Protein AF-A0A126NZA6-F1 (afdb_monomer)

Sequence (140 aa):
MSVATIRDWQRKGCPVLDRGKNGHSHAYDSAAVINWRLDRVARAAQGDNDAREMEHLRTRSTAAIASRMEMDLAARSAELAPIDEAAAAVAKEYGIVRAAFRTIPDVAPLLAGKQAPEIQELLADKVNAVLTELSAEAPQ

Radius of gyration: 42.98 Å; Cα contacts (8 Å, |Δi|>4): 46; chains: 1; bounding box: 74×29×114 Å

Solvent-accessible surface area (backbone atoms only — not comparable to full-atom values): 8165 Å² total; per-residue (Å²): 136,56,74,68,57,55,53,52,39,47,76,74,67,48,64,66,73,38,84,47,64,96,94,47,78,67,41,64,48,66,67,58,41,50,51,57,50,51,54,52,51,51,52,51,54,49,52,52,50,53,53,51,52,52,50,51,51,49,52,53,49,52,51,53,51,50,52,50,51,52,51,53,48,36,40,72,69,69,77,45,74,57,68,69,56,54,49,48,53,54,49,50,53,53,48,50,54,57,54,53,62,68,52,57,70,73,51,55,78,77,45,67,94,54,53,72,68,60,45,50,51,57,51,48,51,56,50,49,52,53,54,47,62,66,65,71,71,72,81,129

Structure (mmCIF, N/CA/C/O backbone):
data_AF-A0A126NZA6-F1
#
_entry.id   AF-A0A126NZA6-F1
#
loop_
_atom_site.group_PDB
_atom_site.id
_atom_site.type_symbol
_atom_site.label_atom_id
_atom_site.label_alt_id
_atom_site.label_comp_id
_atom_site.label_asym_id
_atom_site.label_entity_id
_atom_site.label_seq_id
_atom_site.pdbx_PDB_ins_code
_atom_site.Cartn_x
_atom_site.Cartn_y
_atom_site.Cartn_z
_atom_site.occupancy
_atom_site.B_iso_or_equiv
_atom_site.auth_seq_id
_atom_site.auth_comp_id
_atom_site.auth_asym_id
_atom_site.auth_atom_id
_atom_site.pdbx_PDB_model_num
ATOM 1 N N . MET A 1 1 ? 29.611 21.293 -57.547 1.00 59.03 1 MET A N 1
ATOM 2 C CA . MET A 1 1 ? 29.938 19.973 -56.954 1.00 59.03 1 MET A CA 1
ATOM 3 C C . MET A 1 1 ? 31.360 19.618 -57.345 1.00 59.03 1 MET A C 1
ATOM 5 O O . MET A 1 1 ? 31.714 19.857 -58.491 1.00 59.03 1 MET A O 1
ATOM 9 N N . SER A 1 2 ? 32.185 19.123 -56.420 1.00 76.62 2 SER A N 1
ATOM 10 C CA . SER A 1 2 ? 33.591 18.806 -56.712 1.00 76.62 2 SER A CA 1
ATOM 11 C C . SER A 1 2 ? 33.736 17.394 -57.289 1.00 76.62 2 SER A C 1
ATOM 13 O O . SER A 1 2 ? 32.984 16.489 -56.923 1.00 76.62 2 SER A O 1
ATOM 15 N N . VAL A 1 3 ? 34.751 17.178 -58.132 1.00 75.44 3 VAL A N 1
ATOM 16 C CA . VAL A 1 3 ? 35.158 15.846 -58.626 1.00 75.44 3 VAL A CA 1
ATOM 17 C C . VAL A 1 3 ? 35.441 14.884 -57.461 1.00 75.44 3 VAL A C 1
ATOM 19 O O . VAL A 1 3 ? 35.176 13.687 -57.561 1.00 75.44 3 VAL A O 1
ATOM 22 N N . ALA A 1 4 ? 35.906 15.406 -56.321 1.00 78.88 4 ALA A N 1
ATOM 23 C CA . ALA A 1 4 ? 36.114 14.628 -55.102 1.00 78.88 4 ALA A CA 1
ATOM 24 C C . ALA A 1 4 ? 34.804 14.045 -54.537 1.00 78.88 4 ALA A C 1
ATOM 26 O O . ALA A 1 4 ? 34.778 12.896 -54.105 1.00 78.88 4 ALA A O 1
ATOM 27 N N . THR A 1 5 ? 33.705 14.803 -54.599 1.00 80.88 5 THR A N 1
ATOM 28 C CA . THR A 1 5 ? 32.381 14.374 -54.119 1.00 80.88 5 THR A CA 1
ATOM 29 C C . THR A 1 5 ? 31.827 13.228 -54.963 1.00 80.88 5 THR A C 1
ATOM 31 O O . THR A 1 5 ? 31.297 12.262 -54.426 1.00 80.88 5 THR A O 1
ATOM 34 N N . ILE A 1 6 ? 32.000 13.295 -56.285 1.00 79.31 6 ILE A N 1
ATOM 35 C CA . ILE A 1 6 ? 31.537 12.247 -57.206 1.00 79.31 6 ILE A CA 1
ATOM 36 C C . ILE A 1 6 ? 32.355 10.959 -57.020 1.00 79.31 6 ILE A C 1
ATOM 38 O O . ILE A 1 6 ? 31.785 9.871 -56.973 1.00 79.31 6 ILE A O 1
ATOM 42 N N . ARG A 1 7 ? 33.678 11.066 -56.835 1.00 80.69 7 ARG A N 1
ATOM 43 C CA . ARG A 1 7 ? 34.541 9.910 -56.523 1.00 80.69 7 ARG A CA 1
ATOM 44 C C . ARG A 1 7 ? 34.173 9.245 -55.195 1.00 80.69 7 ARG A C 1
ATOM 46 O O . ARG A 1 7 ? 34.182 8.020 -55.096 1.00 80.69 7 ARG A O 1
ATOM 53 N N . ASP A 1 8 ? 33.831 10.035 -54.180 1.00 86.25 8 ASP A N 1
ATOM 54 C CA . ASP A 1 8 ? 33.338 9.516 -52.901 1.00 86.25 8 ASP A CA 1
ATOM 55 C C . ASP A 1 8 ? 32.002 8.772 -53.069 1.00 86.25 8 ASP A C 1
ATOM 57 O O . ASP A 1 8 ? 31.819 7.679 -52.535 1.00 86.25 8 ASP A O 1
ATOM 61 N N . TRP A 1 9 ? 31.090 9.293 -53.891 1.00 87.06 9 TRP A N 1
ATOM 62 C CA . TRP A 1 9 ? 29.836 8.608 -54.209 1.00 87.06 9 TRP A CA 1
ATOM 63 C C . TRP A 1 9 ? 30.056 7.294 -54.957 1.00 87.06 9 TRP A C 1
ATOM 65 O O . TRP A 1 9 ? 29.435 6.291 -54.611 1.00 87.06 9 TRP A O 1
ATOM 75 N N . GLN A 1 10 ? 30.976 7.258 -55.924 1.00 83.69 10 GLN A N 1
ATOM 76 C CA . GLN A 1 10 ? 31.366 6.016 -56.598 1.00 83.69 10 GLN A CA 1
ATOM 77 C C . GLN A 1 10 ? 31.896 4.976 -55.602 1.00 83.69 10 GLN A C 1
ATOM 79 O O . GLN A 1 10 ? 31.483 3.819 -55.653 1.00 83.69 10 GLN A O 1
ATOM 84 N N . ARG A 1 11 ? 32.749 5.383 -54.649 1.00 85.44 11 ARG A N 1
ATOM 85 C CA . ARG A 1 11 ? 33.242 4.498 -53.575 1.00 85.44 11 ARG A CA 1
ATOM 86 C C . ARG A 1 11 ? 32.106 3.976 -52.693 1.00 85.44 11 ARG A C 1
ATOM 88 O O . ARG A 1 11 ? 32.153 2.841 -52.236 1.00 85.44 11 ARG A O 1
ATOM 95 N N . LYS A 1 12 ? 31.069 4.790 -52.489 1.00 86.38 12 LYS A N 1
ATOM 96 C CA . LYS A 1 12 ? 29.844 4.449 -51.751 1.00 86.38 12 LYS A CA 1
ATOM 97 C C . LYS A 1 12 ? 28.831 3.643 -52.586 1.00 86.38 12 LYS A C 1
ATOM 99 O O . LYS A 1 12 ? 27.731 3.375 -52.102 1.00 86.38 12 LYS A O 1
ATOM 104 N N . GLY A 1 13 ? 29.177 3.235 -53.808 1.00 86.31 13 GLY A N 1
ATOM 105 C CA . GLY A 1 13 ? 28.334 2.385 -54.653 1.00 86.31 13 GLY A CA 1
ATOM 106 C C . GLY A 1 13 ? 27.302 3.144 -55.489 1.00 86.31 13 GLY A C 1
ATOM 107 O O . GLY A 1 13 ? 26.241 2.601 -55.775 1.00 86.31 13 GLY A O 1
ATOM 108 N N . CYS A 1 14 ? 27.580 4.399 -55.850 1.00 87.88 14 CYS A N 1
ATOM 109 C CA . CYS A 1 14 ? 26.758 5.166 -56.786 1.00 87.88 14 CYS A CA 1
ATOM 110 C C . CYS A 1 14 ? 26.709 4.483 -58.173 1.00 87.88 14 CYS A C 1
ATOM 112 O O . CYS A 1 14 ? 27.766 4.061 -58.658 1.00 87.88 14 CYS A O 1
ATOM 114 N N . PRO A 1 15 ? 25.530 4.379 -58.821 1.00 87.75 15 PRO A N 1
ATOM 115 C CA . PRO A 1 15 ? 25.397 3.804 -60.159 1.00 87.75 15 PRO A CA 1
ATOM 116 C C . PRO A 1 15 ? 26.250 4.547 -61.195 1.00 87.75 15 PRO A C 1
ATOM 118 O O . PRO A 1 15 ? 26.191 5.772 -61.297 1.00 87.75 15 PRO A O 1
ATOM 121 N N . VAL A 1 16 ? 27.035 3.807 -61.981 1.00 85.88 16 VAL A N 1
ATOM 122 C CA . VAL A 1 16 ? 27.858 4.348 -63.076 1.00 85.88 16 VAL A CA 1
ATOM 123 C C . VAL A 1 16 ? 27.493 3.600 -64.352 1.00 85.88 16 VAL A C 1
ATOM 125 O O . VAL A 1 16 ? 27.552 2.373 -64.355 1.00 85.88 16 VAL A O 1
ATOM 128 N N . LEU A 1 17 ? 27.120 4.328 -65.410 1.00 81.94 17 LEU A N 1
ATOM 129 C CA . LEU A 1 17 ? 26.781 3.744 -66.714 1.00 81.94 17 LEU A CA 1
ATOM 130 C C . LEU A 1 17 ? 28.042 3.297 -67.456 1.00 81.94 17 LEU A C 1
ATOM 132 O O . LEU A 1 17 ? 28.102 2.174 -67.943 1.00 81.94 17 LEU A O 1
ATOM 136 N N . ASP A 1 18 ? 29.055 4.167 -67.508 1.00 77.62 18 ASP A N 1
ATOM 137 C CA . ASP A 1 18 ? 30.341 3.852 -68.126 1.00 77.62 18 ASP A CA 1
ATOM 138 C C . ASP A 1 18 ? 31.503 4.335 -67.254 1.00 77.62 18 ASP A C 1
ATOM 140 O O . ASP A 1 18 ? 31.689 5.531 -66.982 1.00 77.62 18 ASP A O 1
ATOM 144 N N . ARG A 1 19 ? 32.315 3.372 -66.815 1.00 69.50 19 ARG A N 1
ATOM 145 C CA . ARG A 1 19 ? 33.596 3.629 -66.166 1.00 69.50 19 ARG A CA 1
ATOM 146 C C . ARG A 1 19 ? 34.633 3.839 -67.267 1.00 69.50 19 ARG A C 1
ATOM 148 O O . ARG A 1 19 ? 35.419 2.939 -67.543 1.00 69.50 19 ARG A O 1
ATOM 155 N N . GLY A 1 20 ? 34.620 5.029 -67.870 1.00 66.19 20 GLY A N 1
ATOM 156 C CA . GLY A 1 20 ? 35.585 5.409 -68.906 1.00 66.19 20 GLY A CA 1
ATOM 157 C C . GLY A 1 20 ? 37.024 4.974 -68.572 1.00 66.19 20 GLY A C 1
ATOM 158 O O . GLY A 1 20 ? 37.456 5.052 -67.418 1.00 66.19 20 GLY A O 1
ATOM 159 N N . LYS A 1 21 ? 37.762 4.481 -69.575 1.00 55.97 21 LYS A N 1
ATOM 160 C CA . LYS A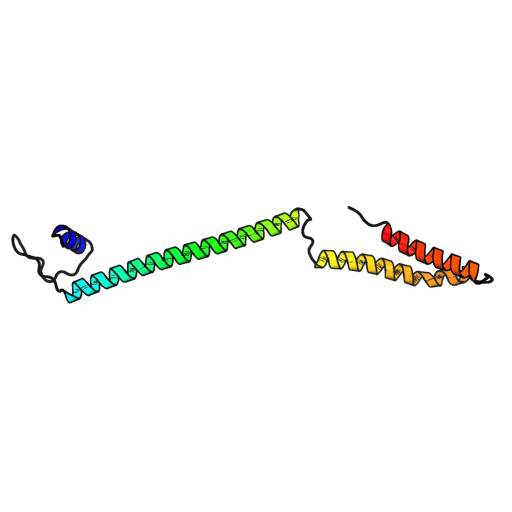 1 21 ? 39.182 4.103 -69.450 1.00 55.97 21 LYS A CA 1
ATOM 161 C C . LYS A 1 21 ? 40.098 5.295 -69.742 1.00 55.97 21 LYS A C 1
ATOM 163 O O . LYS A 1 21 ? 39.720 6.190 -70.488 1.00 55.97 21 LYS A O 1
ATOM 168 N N . ASN A 1 22 ? 41.289 5.273 -69.132 1.00 49.84 22 ASN A N 1
ATOM 169 C CA . ASN A 1 22 ? 42.456 6.144 -69.356 1.00 49.84 22 ASN A CA 1
ATOM 170 C C . ASN A 1 22 ? 42.172 7.462 -70.107 1.00 49.84 22 ASN A C 1
ATOM 172 O O . ASN A 1 22 ? 42.329 7.535 -71.320 1.00 49.84 22 ASN A O 1
ATOM 176 N N . GLY A 1 23 ? 41.806 8.512 -69.361 1.00 58.56 23 GLY A N 1
ATOM 177 C CA . GLY A 1 23 ? 41.657 9.876 -69.890 1.00 58.56 23 GLY A CA 1
ATOM 178 C C . GLY A 1 23 ? 40.247 10.277 -70.341 1.00 58.56 23 GLY A C 1
ATOM 179 O O . GLY A 1 23 ? 40.068 11.413 -70.774 1.00 58.56 23 GLY A O 1
ATOM 180 N N . HIS A 1 24 ? 39.239 9.407 -70.218 1.00 60.28 24 HIS A N 1
ATOM 181 C CA . HIS A 1 24 ? 37.846 9.724 -70.573 1.00 60.28 24 HIS A CA 1
ATOM 182 C C . HIS A 1 24 ? 36.923 9.893 -69.356 1.00 60.28 24 HIS A C 1
ATOM 184 O O . HIS A 1 24 ? 37.097 9.246 -68.322 1.00 60.28 24 HIS A O 1
ATOM 190 N N . SER A 1 25 ? 35.943 10.798 -69.475 1.00 66.81 25 SER A N 1
ATOM 191 C CA . SER A 1 25 ? 34.990 11.132 -68.411 1.00 66.81 25 SER A CA 1
ATOM 192 C C . SER A 1 25 ? 33.964 10.021 -68.194 1.00 66.81 25 SER A C 1
ATOM 194 O O . SER A 1 25 ? 33.454 9.450 -69.152 1.00 66.81 25 SER A O 1
ATOM 196 N N . HIS A 1 26 ? 33.620 9.753 -66.933 1.00 77.56 26 HIS A N 1
ATOM 197 C CA . HIS A 1 26 ? 32.584 8.783 -66.575 1.00 77.56 26 HIS A CA 1
ATOM 198 C C . HIS A 1 26 ? 31.192 9.254 -67.008 1.00 77.56 26 HIS A C 1
ATOM 200 O O . HIS A 1 26 ? 30.846 10.419 -66.791 1.00 77.56 26 HIS A O 1
ATOM 206 N N . ALA A 1 27 ? 30.385 8.335 -67.539 1.00 81.50 27 ALA A N 1
ATOM 207 C CA . ALA A 1 27 ? 28.977 8.583 -67.830 1.00 81.50 27 ALA A CA 1
ATOM 208 C C . ALA A 1 27 ? 28.098 8.093 -66.670 1.00 81.50 27 ALA A C 1
ATOM 2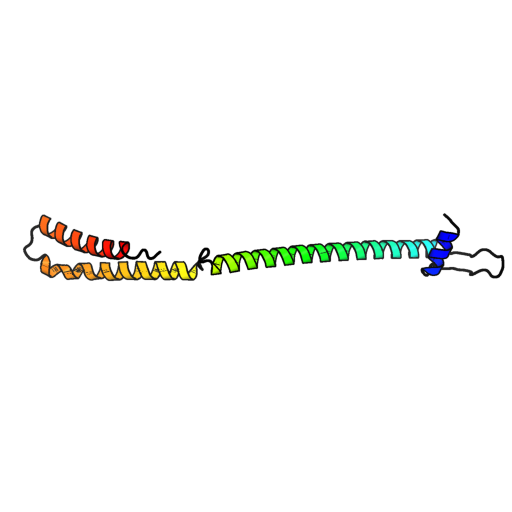10 O O . ALA A 1 27 ? 28.305 7.001 -66.129 1.00 81.50 27 ALA A O 1
ATOM 211 N N . TYR A 1 28 ? 27.102 8.897 -66.304 1.00 83.50 28 TYR A N 1
ATOM 212 C CA . TYR A 1 28 ? 26.151 8.603 -65.234 1.00 83.50 28 TYR A CA 1
ATOM 213 C C . TYR A 1 28 ? 24.728 8.773 -65.741 1.00 83.50 28 TYR A C 1
ATOM 215 O O . TYR A 1 28 ? 24.443 9.722 -66.471 1.00 83.50 28 TYR A O 1
ATOM 223 N N . ASP A 1 29 ? 23.839 7.887 -65.304 1.00 85.88 29 ASP A N 1
ATOM 224 C CA . ASP A 1 29 ? 22.404 8.100 -65.431 1.00 85.88 29 ASP A CA 1
ATOM 225 C C . ASP A 1 29 ? 21.966 9.024 -64.294 1.00 85.88 29 ASP A C 1
ATOM 227 O O . ASP A 1 29 ? 22.024 8.653 -63.118 1.00 85.88 29 ASP A O 1
ATOM 231 N N . SER A 1 30 ? 21.545 10.239 -64.634 1.00 84.25 30 SER A N 1
ATOM 232 C CA . SER A 1 30 ? 21.099 11.214 -63.642 1.00 84.25 30 SER A CA 1
ATOM 233 C C . SER A 1 30 ? 19.908 10.701 -62.830 1.00 84.25 30 SER A C 1
ATOM 235 O O . SER A 1 30 ? 19.883 10.919 -61.618 1.00 84.25 30 SER A O 1
ATOM 237 N N . ALA A 1 31 ? 18.974 9.966 -63.439 1.00 85.94 31 ALA A N 1
ATOM 238 C CA . ALA A 1 31 ? 17.813 9.420 -62.743 1.00 85.94 31 ALA A CA 1
ATOM 239 C C . ALA A 1 31 ? 18.229 8.344 -61.728 1.00 85.94 31 ALA A C 1
ATOM 241 O O . ALA A 1 31 ? 17.818 8.393 -60.565 1.00 85.94 31 ALA A O 1
ATOM 242 N N . ALA A 1 32 ? 19.112 7.420 -62.122 1.00 86.38 32 ALA A N 1
ATOM 243 C CA . ALA A 1 32 ? 19.626 6.384 -61.225 1.00 86.38 32 ALA A CA 1
ATOM 244 C C . ALA A 1 32 ? 20.431 6.967 -60.051 1.00 86.38 32 ALA A C 1
ATOM 246 O O . ALA A 1 32 ? 20.281 6.522 -58.911 1.00 86.38 32 ALA A O 1
ATOM 247 N N . VAL A 1 33 ? 21.258 7.988 -60.302 1.00 88.81 33 VAL A N 1
ATOM 248 C CA . VAL A 1 33 ? 22.043 8.664 -59.256 1.00 88.81 33 VAL A CA 1
ATOM 249 C C . VAL A 1 33 ? 21.141 9.428 -58.282 1.00 88.81 33 VAL A C 1
ATOM 251 O O . VAL A 1 33 ? 21.374 9.386 -57.071 1.00 88.81 33 VAL A O 1
ATOM 254 N N . ILE A 1 34 ? 20.094 10.097 -58.780 1.00 88.12 34 ILE A N 1
ATOM 255 C CA . ILE A 1 34 ? 19.107 10.787 -57.938 1.00 88.12 34 ILE A CA 1
ATOM 256 C C . ILE A 1 34 ? 18.372 9.780 -57.049 1.00 88.12 34 ILE A C 1
ATOM 258 O O . ILE A 1 34 ? 18.328 9.977 -55.835 1.00 88.12 34 ILE A O 1
ATOM 262 N N . ASN A 1 35 ? 17.875 8.677 -57.613 1.00 88.88 35 ASN A N 1
ATOM 263 C CA . ASN A 1 35 ? 17.165 7.644 -56.854 1.00 88.88 35 ASN A CA 1
ATOM 264 C C . ASN A 1 35 ? 18.051 7.000 -55.781 1.00 88.88 35 ASN A C 1
ATOM 266 O O . ASN A 1 35 ? 17.643 6.889 -54.627 1.00 88.88 35 ASN A O 1
ATOM 270 N N . TRP A 1 36 ? 19.297 6.660 -56.121 1.00 91.56 36 TRP A N 1
ATOM 271 C CA . TRP A 1 36 ? 20.279 6.150 -55.159 1.00 91.56 36 TRP A CA 1
ATOM 272 C C . TRP A 1 36 ? 20.534 7.130 -54.004 1.00 91.56 36 TRP A C 1
ATOM 274 O O . TRP A 1 36 ? 20.673 6.729 -52.845 1.00 91.56 36 TRP A O 1
ATOM 284 N N . ARG A 1 37 ? 20.582 8.433 -54.303 1.00 91.12 37 ARG A N 1
ATOM 285 C CA . ARG A 1 37 ? 20.782 9.472 -53.290 1.00 91.12 37 ARG A CA 1
ATOM 286 C C . ARG A 1 37 ? 19.554 9.635 -52.396 1.00 91.12 37 ARG A C 1
ATOM 288 O O . ARG A 1 37 ? 19.727 9.778 -51.188 1.00 91.12 37 ARG A O 1
ATOM 295 N N . LEU A 1 38 ? 18.350 9.602 -52.964 1.00 88.69 38 LEU A N 1
ATOM 296 C CA . LEU A 1 38 ? 17.096 9.680 -52.211 1.00 88.69 38 LEU A CA 1
ATOM 297 C C . LEU A 1 38 ? 16.936 8.486 -51.262 1.00 88.69 38 LEU A C 1
ATOM 299 O O . LEU A 1 38 ? 16.653 8.701 -50.088 1.00 88.69 38 LEU A O 1
ATOM 303 N N . ASP A 1 39 ? 17.221 7.264 -51.721 1.00 88.06 39 ASP A N 1
ATOM 304 C CA . ASP A 1 39 ? 17.178 6.057 -50.879 1.00 88.06 39 ASP A CA 1
ATOM 305 C C . ASP A 1 39 ? 18.154 6.157 -49.694 1.00 88.06 39 ASP A C 1
ATOM 307 O O . ASP A 1 39 ? 17.802 5.891 -48.547 1.00 88.06 39 ASP A O 1
ATOM 311 N N . ARG A 1 40 ? 19.379 6.641 -49.929 1.00 90.00 40 ARG A N 1
ATOM 312 C CA . ARG A 1 40 ? 20.358 6.850 -48.850 1.00 90.00 40 ARG A CA 1
ATOM 313 C C . ARG A 1 40 ? 19.931 7.910 -47.840 1.00 90.00 40 ARG A C 1
ATOM 315 O O . ARG A 1 40 ? 20.171 7.726 -46.649 1.00 90.00 40 ARG A O 1
ATOM 322 N N . VAL A 1 41 ? 19.340 9.011 -48.299 1.00 86.38 41 VAL A N 1
ATOM 323 C CA . VAL A 1 41 ? 18.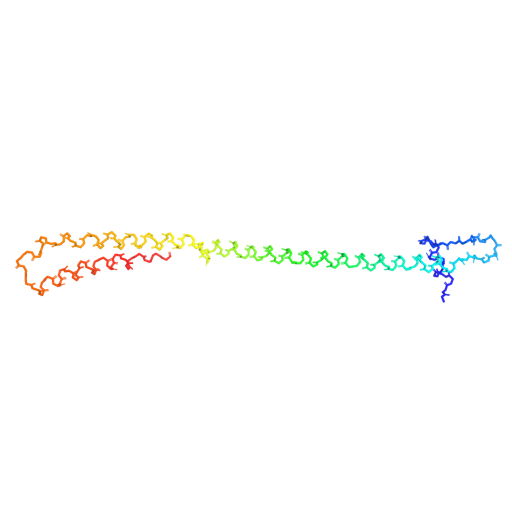825 10.062 -47.408 1.00 86.38 41 VAL A CA 1
ATOM 324 C C . VAL A 1 41 ? 17.653 9.528 -46.585 1.00 86.38 41 VAL A C 1
ATOM 326 O O . VAL A 1 41 ? 17.631 9.742 -45.376 1.00 86.38 41 VAL A O 1
ATOM 329 N N . ALA A 1 42 ? 16.738 8.777 -47.203 1.00 84.44 42 ALA A N 1
ATOM 330 C CA . ALA A 1 42 ? 15.613 8.151 -46.514 1.00 84.44 42 ALA A CA 1
ATOM 331 C C . ALA A 1 42 ? 16.079 7.155 -45.440 1.00 84.44 42 ALA A C 1
ATOM 333 O O . ALA A 1 42 ? 15.648 7.247 -44.295 1.00 84.44 42 ALA A O 1
ATOM 334 N N . ARG A 1 43 ? 17.033 6.269 -45.762 1.00 83.88 43 ARG A N 1
ATOM 335 C CA . ARG A 1 43 ? 17.608 5.317 -44.794 1.00 83.88 43 ARG A CA 1
ATOM 336 C C . ARG A 1 43 ? 18.341 6.002 -43.644 1.00 83.88 43 ARG A C 1
ATOM 338 O O . ARG A 1 43 ? 18.254 5.541 -42.512 1.00 83.88 43 ARG A O 1
ATOM 345 N N . ALA A 1 44 ? 19.068 7.086 -43.920 1.00 83.88 44 ALA A N 1
ATOM 346 C CA . ALA A 1 44 ? 19.750 7.853 -42.879 1.00 83.88 44 ALA A CA 1
ATOM 347 C C . ALA A 1 44 ? 18.750 8.538 -41.933 1.00 83.88 44 ALA A C 1
ATOM 349 O O . ALA A 1 44 ? 18.934 8.489 -40.722 1.00 83.88 44 ALA A O 1
ATOM 350 N N . ALA A 1 45 ? 17.678 9.122 -42.479 1.00 81.19 45 ALA A N 1
ATOM 351 C CA . ALA A 1 45 ? 16.607 9.722 -41.686 1.00 81.19 45 ALA A CA 1
ATOM 352 C C . ALA A 1 45 ? 15.851 8.674 -40.854 1.00 81.19 45 ALA A C 1
ATOM 354 O O . ALA A 1 45 ? 15.533 8.926 -39.696 1.00 81.19 45 ALA A O 1
ATOM 355 N N . GLN A 1 46 ? 15.610 7.488 -41.419 1.00 85.25 46 GLN A N 1
ATOM 356 C CA . GLN A 1 46 ? 14.977 6.381 -40.707 1.00 85.25 46 GLN A CA 1
ATOM 357 C C . GLN A 1 46 ? 15.855 5.872 -39.558 1.00 85.25 46 GLN A C 1
ATOM 359 O O . GLN A 1 46 ? 15.372 5.758 -38.440 1.00 85.25 46 GLN A O 1
ATOM 364 N N . GLY A 1 47 ? 17.156 5.667 -39.790 1.00 85.50 47 GLY A N 1
ATOM 365 C CA . GLY A 1 47 ? 18.081 5.246 -38.734 1.00 85.50 47 GLY A CA 1
ATOM 366 C C . GLY A 1 47 ? 18.219 6.261 -37.592 1.00 85.50 47 GLY A C 1
ATOM 367 O O . GLY A 1 47 ? 18.334 5.861 -36.436 1.00 85.50 47 GLY A O 1
ATOM 368 N N . ASP A 1 48 ? 18.173 7.564 -37.891 1.00 84.38 48 ASP A N 1
ATOM 369 C CA . ASP A 1 48 ? 18.152 8.616 -36.862 1.00 84.38 48 ASP A CA 1
ATOM 370 C C . ASP A 1 48 ? 16.837 8.603 -36.067 1.00 84.38 48 ASP A C 1
ATOM 372 O O . ASP A 1 48 ? 16.842 8.718 -34.841 1.00 84.38 48 ASP A O 1
ATOM 376 N N . ASN A 1 49 ? 15.704 8.393 -36.743 1.00 85.44 49 ASN A N 1
ATOM 377 C CA . ASN A 1 49 ? 14.409 8.266 -36.084 1.00 85.44 49 ASN A CA 1
ATOM 378 C C . ASN A 1 49 ? 14.356 7.041 -35.154 1.00 85.44 49 ASN A C 1
ATOM 380 O O . ASN A 1 49 ? 13.968 7.177 -33.996 1.00 85.44 49 ASN A O 1
ATOM 384 N N . ASP A 1 50 ? 14.829 5.884 -35.620 1.00 87.31 50 ASP A N 1
ATOM 385 C CA . ASP A 1 50 ? 14.884 4.646 -34.833 1.00 87.31 50 ASP A CA 1
ATOM 386 C C . ASP A 1 50 ? 15.799 4.805 -33.604 1.00 87.31 50 ASP A C 1
ATOM 388 O O . ASP A 1 50 ? 15.475 4.355 -32.502 1.00 87.31 50 ASP A O 1
ATOM 392 N N . ALA A 1 51 ? 16.939 5.492 -33.757 1.00 87.62 51 ALA A N 1
ATOM 393 C CA . ALA A 1 51 ? 17.844 5.785 -32.648 1.00 87.62 51 ALA A CA 1
ATOM 394 C C . ALA A 1 51 ? 17.186 6.688 -31.591 1.00 87.62 51 ALA A C 1
ATOM 396 O O . ALA A 1 51 ? 17.313 6.428 -30.391 1.00 87.62 51 ALA A O 1
ATOM 397 N N . ARG A 1 52 ? 16.449 7.718 -32.023 1.00 88.38 52 ARG A N 1
ATOM 398 C CA . ARG A 1 52 ? 15.713 8.630 -31.131 1.00 88.38 52 ARG A CA 1
ATOM 399 C C . ARG A 1 52 ? 14.557 7.929 -30.426 1.00 88.38 52 ARG A C 1
ATOM 401 O O . ARG A 1 52 ? 14.348 8.160 -29.236 1.00 88.38 52 ARG A O 1
ATOM 408 N N . GLU A 1 53 ? 13.836 7.055 -31.121 1.00 87.38 53 GLU A N 1
ATOM 409 C CA . GLU A 1 53 ? 12.760 6.260 -30.530 1.00 87.38 53 GLU A CA 1
ATOM 410 C C . GLU A 1 53 ? 13.298 5.287 -29.475 1.00 87.38 53 GLU A C 1
ATOM 412 O O . GLU A 1 53 ? 12.770 5.231 -28.361 1.00 87.38 53 GLU A O 1
ATOM 417 N N . MET A 1 54 ? 14.402 4.589 -29.765 1.00 87.25 54 MET A N 1
ATOM 418 C CA . MET A 1 54 ? 15.068 3.738 -28.777 1.00 87.25 54 MET A CA 1
ATOM 419 C C . MET A 1 54 ? 15.527 4.525 -27.549 1.00 87.25 54 MET A C 1
ATOM 421 O O . MET A 1 54 ? 15.361 4.048 -26.426 1.00 87.25 54 MET A O 1
ATOM 425 N N . GLU A 1 55 ? 16.088 5.718 -27.734 1.00 90.88 55 GLU A N 1
ATOM 426 C CA . GLU A 1 55 ? 16.523 6.561 -26.618 1.00 90.88 55 GLU A CA 1
ATOM 427 C C . GLU A 1 55 ? 15.344 7.029 -25.755 1.00 90.88 55 GLU A C 1
ATOM 429 O O . GLU A 1 55 ? 15.397 6.988 -24.522 1.00 90.88 55 GLU A O 1
ATOM 434 N N . HIS A 1 56 ? 14.228 7.387 -26.389 1.00 89.50 56 HIS A N 1
ATOM 435 C CA . HIS A 1 56 ? 13.000 7.737 -25.686 1.00 89.50 56 HIS A CA 1
ATOM 436 C C . HIS A 1 56 ? 12.430 6.549 -24.891 1.00 89.50 56 HIS A C 1
ATOM 438 O O . HIS A 1 56 ? 12.049 6.703 -23.728 1.00 89.50 56 HIS A O 1
ATOM 444 N N . LEU A 1 57 ? 12.416 5.345 -25.474 1.00 89.75 57 LEU A N 1
ATOM 445 C CA . LEU A 1 57 ? 11.993 4.124 -24.781 1.00 89.75 57 LEU A CA 1
ATOM 446 C C . LEU A 1 57 ? 12.911 3.787 -23.600 1.00 89.75 57 LEU A C 1
ATOM 448 O O . LEU A 1 57 ? 12.412 3.447 -22.526 1.00 89.75 57 LEU A O 1
ATOM 452 N N . ARG A 1 58 ? 14.233 3.931 -23.761 1.00 91.31 58 ARG A N 1
ATOM 453 C CA . ARG A 1 58 ? 15.201 3.769 -22.664 1.00 91.31 58 ARG A CA 1
ATOM 454 C C . ARG A 1 58 ? 14.937 4.757 -21.541 1.00 91.31 58 ARG A C 1
ATOM 456 O O . ARG A 1 58 ? 14.818 4.336 -20.399 1.00 91.31 58 ARG A O 1
ATOM 463 N N . THR A 1 59 ? 14.764 6.035 -21.864 1.00 92.38 59 THR A N 1
ATOM 464 C CA . THR A 1 59 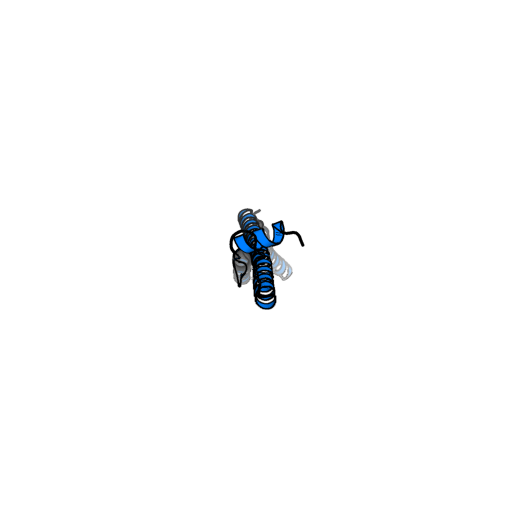? 14.471 7.085 -20.877 1.00 92.38 59 THR A CA 1
ATOM 465 C C . THR A 1 59 ? 13.202 6.770 -20.087 1.00 92.38 59 THR A C 1
ATOM 467 O O . THR A 1 59 ? 13.207 6.819 -18.857 1.00 92.38 59 THR A O 1
ATOM 470 N N . ARG A 1 60 ? 12.124 6.373 -20.776 1.00 90.75 60 ARG A N 1
ATOM 471 C CA . ARG A 1 60 ? 10.863 5.975 -20.130 1.00 90.75 60 ARG A CA 1
ATOM 472 C C . ARG A 1 60 ? 11.020 4.739 -19.251 1.00 90.75 60 ARG A C 1
ATOM 474 O O . ARG A 1 60 ? 10.471 4.708 -18.154 1.00 90.75 60 ARG A O 1
ATOM 481 N N . SER A 1 61 ? 11.762 3.739 -19.721 1.00 90.88 61 SER A N 1
ATOM 482 C CA . SER A 1 61 ? 12.049 2.526 -18.952 1.00 90.88 61 SER A CA 1
ATOM 483 C C . SER A 1 61 ? 12.828 2.855 -17.679 1.00 90.88 61 SER A C 1
ATOM 485 O O . SER A 1 61 ? 12.413 2.476 -16.587 1.00 90.88 61 SER A O 1
ATOM 487 N N . THR A 1 62 ? 13.896 3.647 -17.793 1.00 91.19 62 THR A N 1
ATOM 488 C CA . THR A 1 62 ? 14.701 4.095 -16.651 1.00 91.19 62 THR A CA 1
ATOM 489 C C . THR A 1 62 ? 13.863 4.884 -15.648 1.00 91.19 62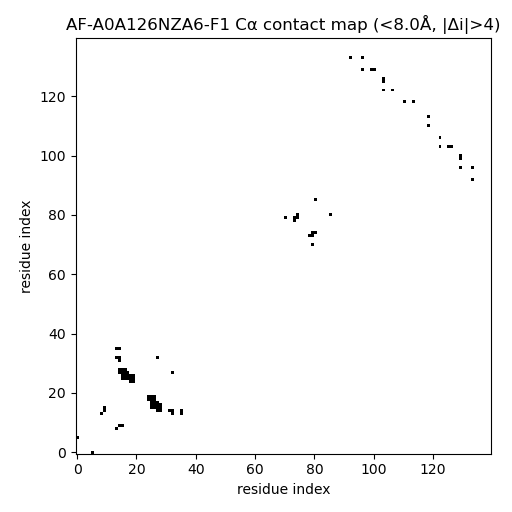 THR A C 1
ATOM 491 O O . THR A 1 62 ? 13.962 4.627 -14.453 1.00 91.19 62 THR A O 1
ATOM 494 N N . ALA A 1 63 ? 12.991 5.785 -16.111 1.00 91.56 63 ALA A N 1
ATOM 495 C CA . ALA A 1 63 ? 12.092 6.538 -15.237 1.00 91.56 63 ALA A CA 1
ATOM 496 C C . ALA A 1 63 ? 11.101 5.625 -14.489 1.00 91.56 63 ALA A C 1
ATOM 498 O O . ALA A 1 63 ? 10.899 5.789 -13.288 1.00 91.56 63 ALA A O 1
ATOM 499 N N . ALA A 1 64 ? 10.523 4.628 -15.166 1.00 91.56 64 ALA A N 1
ATOM 500 C CA . ALA A 1 64 ? 9.626 3.660 -14.532 1.00 91.56 64 ALA A CA 1
ATOM 501 C C . ALA A 1 64 ? 10.355 2.775 -13.506 1.00 91.56 64 ALA A C 1
ATOM 503 O O . ALA A 1 64 ? 9.818 2.499 -12.435 1.00 91.56 64 ALA A O 1
ATOM 504 N N . ILE A 1 65 ? 11.589 2.354 -13.808 1.00 91.38 65 ILE A N 1
ATOM 505 C CA . ILE A 1 65 ? 12.430 1.585 -12.882 1.00 91.38 65 ILE A CA 1
ATOM 506 C C . ILE A 1 65 ? 12.784 2.428 -11.655 1.00 91.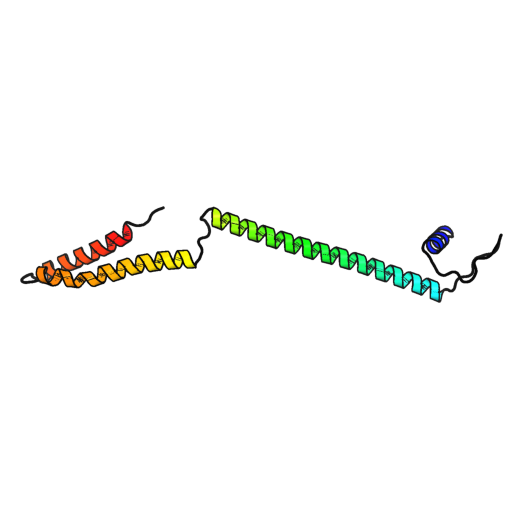38 65 ILE A C 1
ATOM 508 O O . ILE A 1 65 ? 12.657 1.929 -10.540 1.00 91.38 65 ILE A O 1
ATOM 512 N N . ALA A 1 66 ? 13.181 3.689 -11.848 1.00 90.88 66 ALA A N 1
ATOM 513 C CA . ALA A 1 66 ? 13.488 4.611 -10.757 1.00 90.88 66 ALA A CA 1
ATOM 514 C C . ALA A 1 66 ? 12.268 4.822 -9.851 1.00 90.88 66 ALA A C 1
ATOM 516 O O . ALA A 1 66 ? 12.367 4.623 -8.646 1.00 90.88 66 ALA A O 1
ATOM 517 N N . SER A 1 67 ? 11.098 5.095 -10.436 1.00 88.69 67 SER A N 1
ATOM 518 C CA . SER A 1 67 ? 9.848 5.238 -9.683 1.00 88.69 67 SER A CA 1
ATOM 519 C C . SER A 1 67 ? 9.504 3.973 -8.890 1.00 88.69 67 SER A C 1
ATOM 521 O O . SER A 1 67 ? 9.143 4.061 -7.719 1.00 88.69 67 SER A O 1
ATOM 523 N N . ARG A 1 68 ? 9.689 2.780 -9.472 1.00 90.06 68 ARG A N 1
ATOM 524 C CA . ARG A 1 68 ? 9.488 1.523 -8.738 1.00 90.06 68 ARG A CA 1
ATOM 525 C C . ARG A 1 68 ? 10.477 1.371 -7.580 1.00 90.06 68 ARG A C 1
ATOM 527 O O . ARG A 1 68 ? 10.074 0.961 -6.502 1.00 90.06 68 ARG A O 1
ATOM 534 N N . MET A 1 69 ? 11.750 1.702 -7.793 1.00 84.31 69 MET A N 1
ATOM 535 C CA . MET A 1 69 ? 12.772 1.647 -6.741 1.00 84.31 69 MET A CA 1
ATOM 536 C C . MET A 1 69 ? 12.467 2.614 -5.592 1.00 84.31 69 MET A C 1
ATOM 538 O O . MET A 1 69 ? 12.677 2.255 -4.438 1.00 84.31 69 MET A O 1
ATOM 542 N N . GLU A 1 70 ? 11.950 3.808 -5.889 1.00 85.06 70 GLU A N 1
ATOM 543 C CA . GLU A 1 70 ? 11.492 4.765 -4.876 1.00 85.06 70 GLU A CA 1
ATOM 544 C C . GLU A 1 70 ? 10.310 4.211 -4.073 1.00 85.06 70 GLU A C 1
ATOM 546 O O . GLU A 1 70 ? 10.333 4.262 -2.845 1.00 85.06 70 GLU A O 1
ATOM 551 N N . MET A 1 71 ? 9.318 3.607 -4.738 1.00 79.19 71 MET A N 1
ATOM 552 C CA . MET A 1 71 ? 8.193 2.951 -4.058 1.00 79.19 71 MET A CA 1
ATOM 553 C C . MET A 1 71 ? 8.652 1.775 -3.185 1.00 79.19 71 MET A C 1
ATOM 555 O O . MET A 1 71 ? 8.194 1.641 -2.054 1.00 79.19 71 MET A O 1
ATOM 559 N N . ASP A 1 72 ? 9.581 0.949 -3.676 1.00 81.31 72 ASP A N 1
ATOM 560 C CA . ASP A 1 72 ? 10.151 -0.171 -2.917 1.00 81.31 72 ASP A CA 1
ATOM 561 C C . ASP A 1 72 ? 10.933 0.322 -1.689 1.00 81.31 72 ASP A C 1
ATOM 563 O O . ASP A 1 72 ? 10.888 -0.303 -0.627 1.00 81.31 72 ASP A O 1
ATOM 567 N N . LEU A 1 73 ? 11.660 1.436 -1.820 1.00 78.62 73 LEU A N 1
ATOM 568 C CA . LEU A 1 73 ? 12.378 2.064 -0.714 1.00 78.62 73 LEU A CA 1
ATOM 569 C C . LEU A 1 73 ? 11.401 2.610 0.331 1.00 78.62 73 LEU A C 1
ATOM 571 O O . LEU A 1 73 ? 11.589 2.333 1.512 1.00 78.62 73 LEU A O 1
ATOM 575 N N . ALA A 1 74 ? 10.347 3.304 -0.102 1.00 73.31 74 ALA A N 1
ATOM 576 C CA . ALA A 1 74 ? 9.314 3.857 0.771 1.00 73.31 74 ALA A CA 1
ATOM 577 C C . ALA A 1 74 ? 8.480 2.769 1.482 1.00 73.31 74 ALA A C 1
ATOM 579 O O . ALA A 1 74 ? 8.118 2.907 2.650 1.00 73.31 74 ALA A O 1
ATOM 580 N N . ALA A 1 75 ? 8.217 1.640 0.818 1.00 72.25 75 ALA A N 1
ATOM 581 C CA . ALA A 1 75 ? 7.599 0.477 1.455 1.00 72.25 75 ALA A CA 1
ATOM 582 C C . ALA A 1 75 ? 8.521 -0.141 2.523 1.00 72.25 75 ALA A C 1
ATOM 584 O O . ALA A 1 75 ? 8.078 -0.495 3.613 1.00 72.25 75 ALA A O 1
ATOM 585 N N . ARG A 1 76 ? 9.829 -0.239 2.245 1.00 73.19 76 ARG A N 1
ATOM 586 C CA . ARG A 1 76 ? 10.822 -0.773 3.197 1.00 73.19 76 ARG A CA 1
ATOM 587 C C . ARG A 1 76 ? 11.104 0.163 4.371 1.00 73.19 76 ARG A C 1
ATOM 589 O O . ARG A 1 76 ? 11.466 -0.330 5.435 1.00 73.19 76 ARG A O 1
ATOM 596 N N . SER A 1 77 ? 10.967 1.476 4.193 1.00 71.00 77 SER A N 1
ATOM 597 C CA . SER A 1 77 ? 11.139 2.473 5.258 1.00 71.00 77 SER A CA 1
ATOM 598 C C . SER A 1 77 ? 9.919 2.609 6.175 1.00 71.00 77 SER A C 1
ATOM 600 O O . SER A 1 77 ? 9.931 3.475 7.044 1.00 71.00 77 SER A O 1
ATOM 602 N N . ALA A 1 78 ? 8.895 1.759 6.006 1.00 67.00 78 ALA A N 1
ATOM 603 C CA . ALA A 1 78 ? 7.608 1.826 6.706 1.00 67.00 78 ALA A CA 1
ATOM 604 C C . ALA A 1 78 ? 6.810 3.123 6.445 1.00 67.00 78 ALA A C 1
ATOM 606 O O . ALA A 1 78 ? 5.891 3.449 7.190 1.00 67.00 78 ALA A O 1
ATOM 607 N N . GLU A 1 79 ? 7.128 3.852 5.372 1.00 68.25 79 GLU A N 1
ATOM 608 C CA . GLU A 1 79 ? 6.418 5.076 4.979 1.00 68.25 79 GLU A CA 1
ATOM 609 C C . GLU A 1 79 ? 5.175 4.770 4.122 1.00 68.25 79 GLU A C 1
ATOM 611 O O . GLU A 1 79 ? 4.201 5.523 4.129 1.00 68.25 79 GLU A O 1
ATOM 616 N N . LEU A 1 80 ? 5.172 3.628 3.425 1.00 68.12 80 LEU A N 1
ATOM 617 C CA . LEU A 1 80 ? 4.023 3.106 2.682 1.00 68.12 80 LEU A CA 1
ATOM 618 C C . LEU A 1 80 ? 3.594 1.748 3.249 1.00 68.12 80 LEU A C 1
ATOM 620 O O . LEU A 1 80 ? 4.277 0.745 3.051 1.00 68.12 80 LEU A O 1
ATOM 624 N N . ALA A 1 81 ? 2.432 1.706 3.903 1.00 74.00 81 ALA A N 1
ATOM 625 C CA . ALA A 1 81 ? 1.774 0.457 4.283 1.00 74.00 81 ALA A CA 1
ATOM 626 C C . ALA A 1 81 ? 0.830 -0.012 3.157 1.00 74.00 81 ALA A C 1
ATOM 628 O O . ALA A 1 81 ? 0.052 0.801 2.641 1.00 74.00 81 ALA A O 1
ATOM 629 N N . PRO A 1 82 ? 0.847 -1.302 2.768 1.00 79.31 82 PRO A N 1
ATOM 630 C CA . PRO A 1 82 ? -0.150 -1.857 1.862 1.00 79.31 82 PRO A CA 1
ATOM 631 C C . PRO A 1 82 ? -1.565 -1.621 2.395 1.00 79.31 82 PRO A C 1
ATOM 633 O O . PRO A 1 82 ? -1.841 -1.813 3.580 1.00 79.31 82 PRO A O 1
ATOM 636 N N . ILE A 1 83 ? -2.486 -1.236 1.512 1.00 83.38 83 ILE A N 1
ATOM 637 C CA . ILE A 1 83 ? -3.864 -0.922 1.912 1.00 83.38 83 ILE A CA 1
ATOM 638 C C . ILE A 1 83 ? -4.567 -2.114 2.575 1.00 83.38 83 ILE A C 1
ATOM 640 O O . ILE A 1 83 ? -5.366 -1.918 3.486 1.00 83.38 83 ILE A O 1
ATOM 644 N N . ASP A 1 84 ? -4.226 -3.338 2.169 1.00 79.00 84 ASP A N 1
ATOM 645 C CA . ASP A 1 84 ? -4.765 -4.565 2.756 1.00 79.00 84 ASP A CA 1
ATOM 646 C C . ASP A 1 84 ? -4.291 -4.762 4.202 1.00 79.00 84 ASP A C 1
ATOM 648 O O . ASP A 1 84 ? -5.069 -5.192 5.053 1.00 79.00 84 ASP A O 1
ATOM 652 N N . GLU A 1 85 ? -3.044 -4.394 4.510 1.00 80.12 85 GLU A N 1
ATOM 653 C CA . GLU A 1 85 ? -2.503 -4.448 5.872 1.00 80.12 85 GLU A CA 1
ATOM 654 C C . GLU A 1 85 ? -3.152 -3.383 6.759 1.00 80.12 85 GLU A C 1
ATOM 656 O O . GLU A 1 85 ? -3.594 -3.689 7.867 1.00 80.12 85 GLU A O 1
ATOM 661 N N . ALA A 1 86 ? -3.303 -2.157 6.247 1.00 80.38 86 ALA A N 1
ATOM 662 C CA . ALA A 1 86 ? -4.020 -1.095 6.947 1.00 80.38 86 ALA A CA 1
ATOM 663 C C . ALA A 1 86 ? -5.486 -1.486 7.213 1.00 80.38 86 ALA A C 1
ATOM 665 O O . ALA A 1 86 ? -5.987 -1.326 8.327 1.00 80.38 86 ALA A O 1
ATOM 666 N N . ALA A 1 87 ? -6.170 -2.056 6.218 1.00 82.88 87 ALA A N 1
ATOM 667 C CA . ALA A 1 87 ? -7.538 -2.540 6.362 1.00 82.88 87 ALA A CA 1
ATOM 668 C C . ALA A 1 87 ? -7.640 -3.688 7.377 1.00 82.88 87 ALA A C 1
ATOM 670 O O . ALA A 1 87 ? -8.579 -3.712 8.173 1.00 82.88 87 ALA A O 1
ATOM 671 N N . ALA A 1 88 ? -6.678 -4.616 7.388 1.00 82.44 88 ALA A N 1
ATOM 672 C CA . ALA A 1 88 ? -6.628 -5.711 8.351 1.00 82.44 88 ALA A CA 1
ATOM 673 C C . ALA A 1 88 ? -6.406 -5.209 9.785 1.00 82.44 88 ALA A C 1
ATOM 675 O O . ALA A 1 88 ? -7.104 -5.660 10.697 1.00 82.44 88 ALA A O 1
ATOM 676 N N . ALA A 1 89 ? -5.496 -4.250 9.982 1.00 84.25 89 ALA A N 1
ATOM 677 C CA . ALA A 1 89 ? -5.270 -3.611 11.276 1.00 84.25 89 ALA A CA 1
ATOM 678 C C . ALA A 1 89 ? -6.553 -2.933 11.777 1.00 84.25 89 ALA A C 1
ATOM 680 O O . ALA A 1 89 ? -7.036 -3.230 12.866 1.00 84.25 89 ALA A O 1
ATOM 681 N N . VAL A 1 90 ? -7.191 -2.122 10.934 1.00 85.25 90 VAL A N 1
ATOM 682 C CA . VAL A 1 90 ? -8.458 -1.457 11.266 1.00 85.25 90 VAL A CA 1
ATOM 683 C C . VAL A 1 90 ? -9.572 -2.470 11.5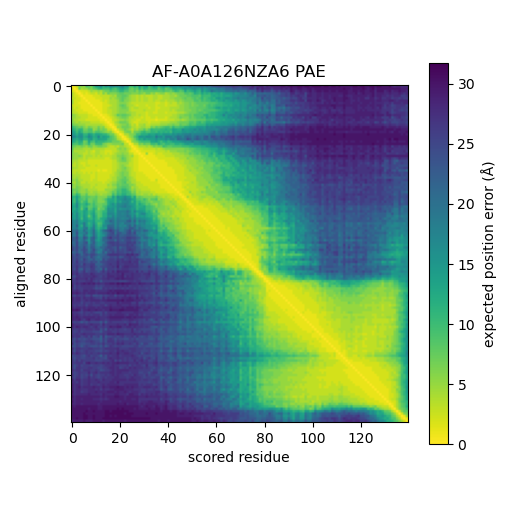73 1.00 85.25 90 VAL A C 1
ATOM 685 O O . VAL A 1 90 ? -10.319 -2.307 12.538 1.00 85.25 90 VAL A O 1
ATOM 688 N N . ALA A 1 91 ? -9.689 -3.547 10.793 1.00 85.94 91 ALA A N 1
ATOM 689 C CA . ALA A 1 91 ? -10.686 -4.593 11.018 1.00 85.94 91 ALA A CA 1
ATOM 690 C C . ALA A 1 91 ? -10.463 -5.356 12.334 1.00 85.94 91 ALA A C 1
ATOM 692 O O . ALA A 1 91 ? -11.443 -5.710 12.998 1.00 85.94 91 ALA A O 1
ATOM 693 N N . LYS A 1 92 ? -9.201 -5.594 12.721 1.00 85.94 92 LYS A N 1
ATOM 694 C CA . LYS A 1 92 ? -8.833 -6.159 14.027 1.00 85.94 92 LYS A CA 1
ATOM 695 C C . LYS A 1 92 ? -9.343 -5.258 15.150 1.00 85.94 92 LYS A C 1
ATOM 697 O O . LYS A 1 92 ? -10.083 -5.746 16.005 1.00 85.94 92 LYS A O 1
ATOM 702 N N . GLU A 1 93 ? -9.039 -3.964 15.091 1.00 83.56 93 GLU A N 1
ATOM 703 C CA . GLU A 1 93 ? -9.455 -2.998 16.115 1.00 83.56 93 GLU A CA 1
ATOM 704 C C . GLU A 1 93 ? -10.983 -2.923 16.240 1.00 83.56 93 GLU A C 1
ATOM 706 O O . GLU A 1 93 ? -11.543 -3.114 17.321 1.00 83.56 93 GLU A O 1
ATOM 711 N N . TYR A 1 94 ? -11.709 -2.799 15.123 1.00 83.94 94 TYR A N 1
ATOM 712 C CA . TYR A 1 94 ? -13.178 -2.854 15.144 1.00 83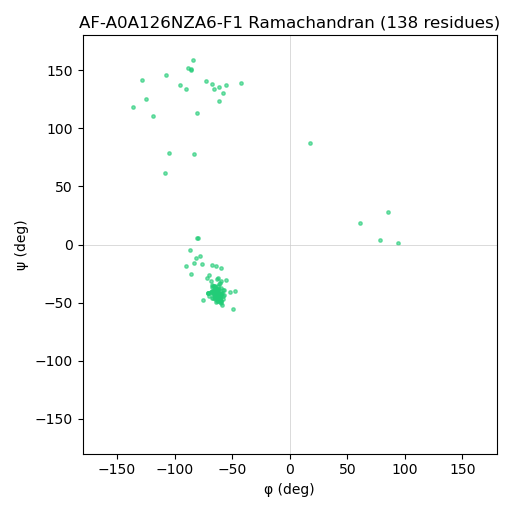.94 94 TYR A CA 1
ATOM 713 C C . TYR A 1 94 ? -13.732 -4.199 15.643 1.00 83.94 94 TYR A C 1
ATOM 715 O O . TYR A 1 94 ? -14.831 -4.259 16.207 1.00 83.94 94 TYR A O 1
ATOM 723 N N . GLY A 1 95 ? -12.993 -5.292 15.444 1.00 86.50 95 GLY A N 1
ATOM 724 C CA . GLY A 1 95 ? -13.316 -6.605 15.990 1.00 86.50 95 GLY A CA 1
ATOM 725 C C . GLY A 1 95 ? -13.316 -6.612 17.518 1.00 86.50 95 GLY A C 1
ATOM 726 O O . GLY A 1 95 ? -14.262 -7.146 18.109 1.00 86.50 95 GLY A O 1
ATOM 727 N N . ILE A 1 96 ? -12.312 -5.975 18.129 1.00 84.19 96 ILE A N 1
ATOM 728 C CA . ILE A 1 96 ? -12.180 -5.800 19.581 1.00 84.19 96 ILE A CA 1
ATOM 729 C C . ILE A 1 96 ? -13.330 -4.937 20.109 1.00 84.19 96 ILE A C 1
ATOM 731 O O . ILE A 1 96 ? -14.052 -5.392 20.997 1.00 84.19 96 ILE A O 1
ATOM 735 N N . VAL A 1 97 ? -13.602 -3.776 19.486 1.00 83.19 97 VAL A N 1
ATOM 736 C CA . VAL A 1 97 ? -14.755 -2.911 19.830 1.00 83.19 97 VAL A CA 1
ATOM 737 C C . VAL A 1 97 ? -16.035 -3.743 19.884 1.00 83.19 97 VAL A C 1
ATOM 739 O O . VAL A 1 97 ? -16.747 -3.790 20.886 1.00 83.19 97 VAL A O 1
ATOM 742 N N . ARG A 1 98 ? -16.336 -4.453 18.794 1.00 87.06 98 ARG A N 1
ATOM 743 C CA . ARG A 1 98 ? -17.570 -5.228 18.670 1.00 87.06 98 ARG A CA 1
ATOM 744 C C . ARG A 1 98 ? -17.663 -6.328 19.727 1.00 87.06 98 ARG A C 1
ATOM 746 O O . ARG A 1 98 ? -18.760 -6.603 20.211 1.00 87.06 98 ARG A O 1
ATOM 753 N N . ALA A 1 99 ? -16.552 -6.987 20.050 1.00 88.06 99 ALA A N 1
ATOM 754 C CA . ALA A 1 99 ? -16.515 -7.995 21.102 1.00 88.06 99 ALA A CA 1
ATOM 755 C C . ALA A 1 99 ? -16.808 -7.368 22.471 1.00 88.06 99 ALA A C 1
ATOM 757 O O . ALA A 1 99 ? -17.682 -7.855 23.184 1.00 88.06 99 ALA A O 1
ATOM 758 N N . ALA A 1 100 ? -16.171 -6.243 22.786 1.00 85.12 100 ALA A N 1
ATOM 759 C CA . ALA A 1 100 ? -16.348 -5.536 24.044 1.00 85.12 100 ALA A CA 1
ATOM 760 C C . ALA A 1 100 ? -17.792 -5.039 24.244 1.00 85.12 100 ALA A C 1
ATOM 762 O O . ALA A 1 100 ? -18.382 -5.263 25.304 1.00 85.12 100 ALA A O 1
ATOM 763 N N . PHE A 1 101 ? -18.423 -4.481 23.205 1.00 85.38 101 PHE A N 1
ATOM 764 C CA . PHE A 1 101 ? -19.837 -4.079 23.243 1.00 85.38 101 PHE A CA 1
ATOM 765 C C . PHE A 1 101 ? -20.791 -5.251 23.516 1.00 85.38 101 PHE A C 1
ATOM 767 O O . PHE A 1 101 ? -21.804 -5.077 24.192 1.00 85.38 101 PHE A O 1
ATOM 774 N N . ARG A 1 102 ? -20.472 -6.467 23.049 1.00 89.25 102 ARG A N 1
ATOM 775 C CA . ARG A 1 102 ? -21.283 -7.662 23.348 1.00 89.25 102 ARG A CA 1
ATOM 776 C C . ARG A 1 102 ? -21.243 -8.073 24.817 1.00 89.25 102 ARG A C 1
ATOM 778 O O . ARG A 1 102 ? -22.138 -8.799 25.227 1.00 89.25 102 ARG A O 1
ATOM 785 N N . THR A 1 103 ? -20.264 -7.598 25.589 1.00 88.06 103 THR A N 1
ATOM 786 C CA . THR A 1 103 ? -20.157 -7.858 27.038 1.00 88.06 103 THR A CA 1
ATOM 787 C C . THR A 1 103 ? -20.950 -6.865 27.891 1.00 88.06 103 THR A C 1
ATOM 789 O O . THR A 1 103 ? -21.016 -7.006 29.107 1.00 88.06 103 THR A O 1
ATOM 792 N N . ILE A 1 104 ? -21.561 -5.831 27.294 1.00 86.50 104 ILE A N 1
ATOM 793 C CA . ILE A 1 104 ? -22.366 -4.850 28.044 1.00 86.50 104 ILE A CA 1
ATOM 794 C C . ILE A 1 104 ? -23.508 -5.516 28.832 1.00 86.50 104 ILE A C 1
ATOM 796 O O . ILE A 1 104 ? -23.672 -5.170 29.999 1.00 86.50 104 ILE A O 1
ATOM 800 N N . PRO A 1 105 ? -24.273 -6.482 28.283 1.00 89.56 105 PRO A N 1
ATOM 801 C CA . PRO A 1 105 ? -25.338 -7.151 29.030 1.00 89.56 105 PRO A CA 1
ATOM 802 C C . PRO A 1 105 ? -24.868 -7.885 30.295 1.00 89.56 105 PRO A C 1
ATOM 804 O O . PRO A 1 105 ? -25.681 -8.100 31.193 1.00 89.56 105 PRO A O 1
ATOM 807 N N . ASP A 1 106 ? -23.579 -8.220 30.413 1.00 89.06 106 ASP A N 1
ATOM 808 C CA . ASP A 1 106 ? -23.030 -8.944 31.569 1.00 89.06 106 ASP A CA 1
ATOM 809 C C . ASP A 1 106 ? -23.136 -8.142 32.875 1.00 89.06 106 ASP A C 1
ATOM 811 O O . ASP A 1 106 ? -23.089 -8.716 33.961 1.00 89.06 106 ASP A O 1
ATOM 815 N N . VAL A 1 107 ? -23.327 -6.818 32.799 1.00 89.38 107 VAL A N 1
ATOM 816 C CA . VAL A 1 107 ? -23.526 -5.970 33.986 1.00 89.38 107 VAL A CA 1
ATOM 817 C C . VAL A 1 107 ? -24.942 -6.065 34.560 1.00 89.38 107 VAL A C 1
ATOM 819 O O . VAL A 1 107 ? -25.173 -5.578 35.663 1.00 89.38 107 VAL A O 1
ATOM 822 N N . ALA A 1 108 ? -25.892 -6.702 33.863 1.00 90.25 108 ALA A N 1
ATOM 823 C CA . ALA A 1 108 ? -27.298 -6.763 34.272 1.00 90.25 108 ALA A CA 1
ATOM 824 C C . ALA A 1 108 ? -27.530 -7.236 35.726 1.00 90.25 108 ALA A C 1
ATOM 826 O O . ALA A 1 108 ? -28.345 -6.614 36.412 1.00 90.25 108 ALA A O 1
ATOM 827 N N . PRO A 1 109 ? -26.813 -8.247 36.263 1.00 92.00 109 PRO A N 1
ATOM 828 C CA . PRO A 1 109 ? -26.958 -8.649 37.664 1.00 92.00 109 PRO A CA 1
ATOM 829 C C . PRO A 1 109 ? -26.556 -7.553 38.662 1.00 92.00 109 PRO A C 1
ATOM 831 O O . PRO A 1 109 ? -27.120 -7.480 39.750 1.00 92.00 109 PRO A O 1
ATOM 834 N N . LEU A 1 110 ? -25.612 -6.681 38.291 1.00 89.12 110 LEU A N 1
ATOM 835 C CA . LEU A 1 110 ? -25.128 -5.581 39.131 1.00 89.12 110 LEU A CA 1
ATOM 836 C C . LEU A 1 110 ? -26.117 -4.410 39.192 1.00 89.12 110 LEU A C 1
ATOM 838 O O . LEU A 1 110 ? -26.008 -3.573 40.085 1.00 89.12 110 LEU A O 1
ATOM 842 N N . LEU A 1 111 ? -27.072 -4.348 38.258 1.00 91.06 111 LEU A N 1
ATOM 843 C CA . LEU A 1 111 ? -28.090 -3.295 38.189 1.00 91.06 111 LEU A CA 1
ATOM 844 C C . LEU A 1 111 ? -29.288 -3.564 39.111 1.00 91.06 111 LEU A C 1
ATOM 846 O O . LEU A 1 111 ? -30.080 -2.658 39.373 1.00 91.06 111 LEU A O 1
ATOM 850 N N . ALA A 1 112 ? -29.450 -4.797 39.598 1.00 92.56 112 ALA A N 1
ATOM 851 C CA . ALA A 1 112 ? -30.598 -5.180 40.410 1.00 92.56 112 ALA A CA 1
ATOM 852 C C . ALA A 1 112 ? -30.660 -4.369 41.718 1.0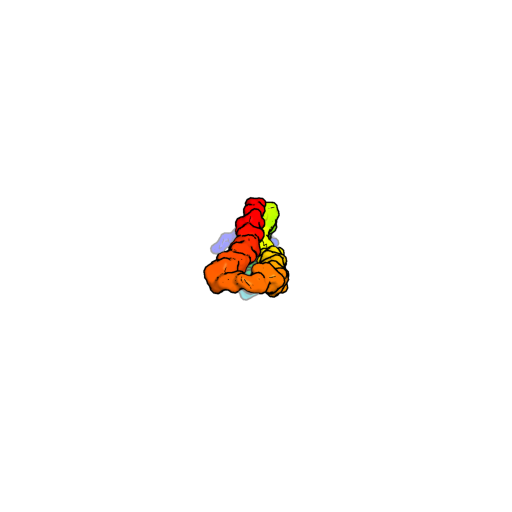0 92.56 112 ALA A C 1
ATOM 854 O O . ALA A 1 112 ? -29.726 -4.375 42.516 1.00 92.56 112 ALA A O 1
ATOM 855 N N . GLY A 1 113 ? -31.782 -3.677 41.944 1.00 91.62 113 GLY A N 1
ATOM 856 C CA . GLY A 1 113 ? -32.017 -2.883 43.157 1.00 91.62 113 GLY A CA 1
ATOM 857 C C . GLY A 1 113 ? -31.320 -1.517 43.197 1.00 91.62 113 GLY A C 1
ATOM 858 O O . GLY A 1 113 ? -31.440 -0.827 44.207 1.00 91.62 113 GLY A O 1
ATOM 859 N N . LYS A 1 114 ? -30.627 -1.114 42.125 1.00 94.00 114 LYS A N 1
ATOM 860 C CA . LYS A 1 114 ? -29.982 0.201 42.010 1.00 94.00 114 LYS A CA 1
ATOM 861 C C . LYS A 1 114 ? -30.934 1.274 41.503 1.00 94.00 114 LYS A C 1
ATOM 863 O O . LYS A 1 114 ? -31.851 0.998 40.729 1.00 94.00 114 LYS A O 1
ATOM 868 N N . GLN A 1 115 ? -30.677 2.514 41.903 1.00 94.75 115 GLN A N 1
ATOM 869 C CA . GLN A 1 115 ? -31.404 3.673 41.394 1.00 94.75 115 GLN A CA 1
ATOM 870 C C . GLN A 1 115 ? -30.809 4.162 40.069 1.00 94.75 115 GLN A C 1
ATOM 872 O O . GLN A 1 115 ? -29.643 3.919 39.759 1.00 94.75 115 GLN A O 1
ATOM 877 N N . ALA A 1 116 ? -31.602 4.908 39.295 1.00 92.69 116 ALA A N 1
ATOM 878 C CA . ALA A 1 116 ? -31.200 5.426 37.984 1.00 92.69 116 ALA A CA 1
ATOM 879 C C . ALA A 1 116 ? -29.808 6.108 37.933 1.00 92.69 116 ALA A C 1
ATOM 881 O O . ALA A 1 116 ? -29.092 5.845 36.967 1.00 92.69 116 ALA A O 1
ATOM 882 N N . PRO A 1 117 ? -29.372 6.915 38.928 1.00 94.44 117 PRO A N 1
ATOM 883 C CA . PRO A 1 117 ? -28.041 7.529 38.906 1.00 94.44 117 PRO A CA 1
ATOM 884 C C . PRO A 1 117 ? -26.912 6.495 38.988 1.00 94.44 117 PRO A C 1
ATOM 886 O O . PRO A 1 117 ? -25.959 6.561 38.220 1.00 94.44 117 PRO A O 1
ATOM 889 N N . GLU A 1 118 ? -27.052 5.498 39.866 1.00 92.44 118 GLU A N 1
ATOM 890 C CA . GLU A 1 118 ? -26.060 4.428 40.031 1.00 92.44 118 GLU A CA 1
ATOM 891 C C . GLU A 1 118 ? -26.001 3.520 38.796 1.00 92.44 118 GLU A C 1
ATOM 893 O O . GLU A 1 118 ? -24.942 3.025 38.426 1.00 92.44 118 GLU A O 1
ATOM 898 N N . ILE A 1 119 ? -27.148 3.288 38.148 1.00 93.00 119 ILE A N 1
ATOM 899 C CA . ILE A 1 119 ? -27.219 2.530 36.893 1.00 93.00 119 ILE A CA 1
ATOM 900 C C . ILE A 1 119 ? -26.479 3.280 35.780 1.00 93.00 119 ILE A C 1
ATOM 902 O O . ILE A 1 119 ? -25.731 2.665 35.023 1.00 93.00 119 ILE A O 1
ATOM 906 N N . GLN A 1 120 ? -26.681 4.598 35.675 1.00 92.44 120 GLN A N 1
ATOM 907 C CA . GLN A 1 120 ? -25.994 5.428 34.684 1.00 92.44 120 GLN A CA 1
ATOM 908 C C . GLN A 1 120 ? -24.481 5.429 34.894 1.00 92.44 120 GLN A C 1
ATOM 910 O O . GLN A 1 120 ? -23.752 5.263 33.921 1.00 92.44 120 GLN A O 1
ATOM 915 N N . GLU A 1 121 ? -24.023 5.563 36.138 1.00 93.00 121 GLU A N 1
ATOM 916 C CA . GLU A 1 121 ? -22.602 5.513 36.491 1.00 93.00 121 GLU A CA 1
ATOM 917 C C . GLU A 1 121 ? -21.981 4.164 36.104 1.00 93.00 121 GLU A C 1
ATOM 919 O O . GLU A 1 121 ? -21.007 4.121 35.360 1.00 93.00 121 GLU A O 1
ATOM 924 N N . LEU A 1 122 ? -22.616 3.050 36.478 1.00 90.44 122 LEU A N 1
ATOM 925 C CA . LEU A 1 122 ? -22.085 1.708 36.225 1.00 90.44 122 LEU A CA 1
ATOM 926 C C . LEU A 1 122 ? -22.030 1.354 34.727 1.00 90.44 122 LEU A C 1
ATOM 928 O O . LEU A 1 122 ? -21.104 0.684 34.264 1.00 90.44 122 LEU A O 1
ATOM 932 N N . LEU A 1 123 ? -23.012 1.818 33.948 1.00 90.19 123 LEU A N 1
ATOM 933 C CA . LEU A 1 123 ? -22.996 1.687 32.490 1.00 90.19 123 LEU A CA 1
ATOM 934 C C . LEU A 1 123 ? -21.946 2.598 31.846 1.00 90.19 123 LEU A C 1
ATOM 936 O O . LEU A 1 123 ? -21.250 2.157 30.930 1.00 90.19 123 LEU A O 1
ATOM 940 N N . ALA A 1 124 ? -21.815 3.840 32.319 1.00 90.38 124 ALA A N 1
ATOM 941 C CA . ALA A 1 124 ? -20.806 4.773 31.834 1.00 90.38 124 ALA A CA 1
ATOM 942 C C . ALA A 1 124 ? -19.392 4.241 32.098 1.00 90.38 124 ALA A C 1
ATOM 944 O O . ALA A 1 124 ? -18.570 4.254 31.187 1.00 90.38 124 ALA A O 1
ATOM 945 N N . ASP A 1 125 ? -19.132 3.683 33.280 1.00 90.31 125 ASP A N 1
ATOM 946 C CA . ASP A 1 125 ? -17.855 3.059 33.631 1.00 90.31 125 ASP A CA 1
ATOM 947 C C . ASP A 1 125 ? -17.521 1.890 32.709 1.00 90.31 125 ASP A C 1
ATOM 949 O O . ASP A 1 125 ? -16.407 1.798 32.191 1.00 90.31 125 ASP A O 1
ATOM 953 N N . LYS A 1 126 ? -18.496 1.015 32.434 1.00 87.19 126 LYS A N 1
ATOM 954 C CA . LYS A 1 126 ? -18.301 -0.107 31.508 1.00 87.19 126 LYS A CA 1
ATOM 955 C C . LYS A 1 126 ? -17.987 0.380 30.093 1.00 87.19 126 LYS A C 1
ATOM 957 O O . LYS A 1 126 ? -17.093 -0.170 29.457 1.00 87.19 126 LYS A O 1
ATOM 962 N N . VAL A 1 127 ? -18.690 1.400 29.600 1.00 87.06 127 VAL A N 1
ATOM 963 C CA . VAL A 1 127 ? -18.426 1.995 28.278 1.00 87.06 127 VAL A CA 1
ATOM 964 C C . VAL A 1 127 ? -17.048 2.658 28.246 1.00 87.06 127 VAL A C 1
ATOM 966 O O . VAL A 1 127 ? -16.278 2.416 27.321 1.00 87.06 127 VAL A O 1
ATOM 969 N N . ASN A 1 128 ? -16.694 3.431 29.270 1.00 87.12 128 ASN A N 1
ATOM 970 C CA . ASN A 1 128 ? -15.403 4.108 29.369 1.00 87.12 128 ASN A CA 1
ATOM 971 C C . ASN A 1 128 ? -14.235 3.125 29.480 1.00 87.12 128 ASN A C 1
ATOM 973 O O . ASN A 1 128 ? -13.186 3.371 28.890 1.00 87.12 128 ASN A O 1
ATOM 977 N N . ALA A 1 129 ? -14.410 1.996 30.169 1.00 84.00 129 ALA A N 1
ATOM 978 C CA . ALA A 1 129 ? -13.412 0.932 30.212 1.00 84.00 129 ALA A CA 1
ATOM 979 C C . ALA A 1 129 ? -13.134 0.372 28.807 1.00 84.00 129 ALA A C 1
ATOM 981 O O . ALA A 1 129 ? -11.977 0.273 28.406 1.00 84.00 129 ALA A O 1
ATOM 982 N N . VAL A 1 130 ? -14.189 0.105 28.026 1.00 82.62 130 VAL A N 1
ATOM 983 C CA . VAL A 1 130 ? -14.069 -0.348 26.628 1.00 82.62 130 VAL A CA 1
ATOM 984 C C . VAL A 1 130 ? -13.388 0.706 25.748 1.00 82.62 130 VAL A C 1
ATOM 986 O O . VAL A 1 130 ? -12.530 0.378 24.936 1.00 82.62 130 VAL A O 1
ATOM 989 N N . LEU A 1 131 ? -13.734 1.985 25.918 1.00 81.62 131 LEU A N 1
ATOM 990 C CA . LEU A 1 131 ? -13.113 3.091 25.178 1.00 81.62 131 LEU A CA 1
ATOM 991 C C . LEU A 1 131 ? -11.643 3.329 25.566 1.00 81.62 131 LEU A C 1
ATOM 993 O O . LEU A 1 131 ? -10.840 3.739 24.727 1.00 81.62 131 LEU A O 1
ATOM 997 N N . THR A 1 132 ? -11.278 3.060 26.820 1.00 80.94 132 THR A N 1
ATOM 998 C CA . THR A 1 132 ? -9.897 3.184 27.309 1.00 80.94 132 THR A CA 1
ATOM 999 C C . THR A 1 132 ? -9.014 2.087 26.728 1.00 80.94 132 THR A C 1
ATOM 1001 O O . THR A 1 132 ? -7.909 2.379 26.279 1.00 80.94 132 THR A O 1
ATOM 1004 N N . GLU A 1 133 ? -9.514 0.850 26.665 1.00 75.19 133 GLU A N 1
ATOM 1005 C CA . GLU A 1 133 ? -8.827 -0.273 26.015 1.00 75.19 133 GLU A CA 1
ATOM 1006 C C . GLU A 1 133 ? -8.509 0.044 24.543 1.00 75.19 133 GLU A C 1
ATOM 1008 O O . GLU A 1 133 ? -7.400 -0.204 24.085 1.00 75.19 133 GLU A O 1
ATOM 1013 N N . LEU A 1 134 ? -9.428 0.722 23.845 1.00 68.44 134 LEU A N 1
ATOM 1014 C CA . LEU A 1 134 ? -9.240 1.183 22.462 1.00 68.44 134 LEU A CA 1
ATOM 1015 C C . LEU A 1 134 ? -8.222 2.319 22.307 1.00 68.44 134 LEU A C 1
ATOM 1017 O O . LEU A 1 134 ? -7.646 2.492 21.238 1.00 68.44 134 LEU A O 1
ATOM 1021 N N . SER A 1 135 ? -8.025 3.123 23.350 1.00 66.69 135 SER A N 1
ATOM 1022 C CA . SER A 1 135 ? -7.119 4.277 23.313 1.00 66.69 135 SER A CA 1
ATOM 1023 C C . SER A 1 135 ? -5.690 3.917 23.735 1.00 66.69 135 SER A C 1
ATOM 1025 O O . SER A 1 135 ? -4.761 4.670 23.453 1.00 66.69 135 SER A O 1
ATOM 1027 N N . ALA A 1 136 ? -5.506 2.788 24.428 1.00 58.09 136 ALA A N 1
ATOM 1028 C CA . ALA A 1 136 ? -4.221 2.361 24.978 1.00 58.09 136 ALA A CA 1
ATOM 1029 C C . ALA A 1 136 ? -3.303 1.667 23.952 1.00 58.09 136 ALA A C 1
ATOM 1031 O O . ALA A 1 136 ? -2.114 1.504 24.222 1.00 58.09 136 ALA A O 1
ATOM 1032 N N . GLU A 1 137 ? -3.814 1.301 22.774 1.00 50.34 137 GLU A N 1
ATOM 1033 C CA . GLU A 1 137 ? -3.056 0.600 21.731 1.00 50.34 137 GLU A CA 1
ATOM 1034 C C . GLU A 1 137 ? -2.756 1.529 20.538 1.00 50.34 137 GLU A C 1
ATOM 1036 O O . GLU A 1 137 ? -3.148 1.289 19.402 1.00 50.34 137 GLU A O 1
ATOM 1041 N N . ALA A 1 138 ? -2.017 2.612 20.799 1.00 38.62 138 ALA A N 1
ATOM 1042 C CA . ALA A 1 138 ? -1.226 3.286 19.767 1.00 38.62 138 ALA A CA 1
ATOM 1043 C C . ALA A 1 138 ? 0.260 2.934 19.969 1.00 38.62 138 ALA A C 1
ATOM 1045 O O . ALA A 1 138 ? 1.000 3.721 20.569 1.00 38.62 138 ALA A O 1
ATOM 1046 N N . PRO A 1 139 ? 0.718 1.740 19.544 1.00 38.81 139 PRO A N 1
ATOM 1047 C CA . PRO A 1 139 ? 2.141 1.498 19.392 1.00 38.81 139 PRO A CA 1
ATOM 1048 C C . PRO A 1 139 ? 2.676 2.397 18.270 1.00 38.81 139 PRO A C 1
ATOM 1050 O O . PRO A 1 139 ? 2.045 2.544 17.222 1.00 38.81 139 PRO A O 1
ATOM 1053 N N . GLN A 1 140 ? 3.810 3.037 18.555 1.00 33.91 140 GLN A N 1
ATOM 1054 C CA . GLN A 1 140 ? 4.614 3.796 17.595 1.00 33.91 140 GLN A CA 1
ATOM 1055 C C . GLN A 1 140 ? 5.201 2.878 16.525 1.00 33.91 140 GLN A C 1
ATOM 1057 O O . GLN A 1 140 ? 5.533 1.721 16.878 1.00 33.91 140 GLN A O 1
#

Foldseek 3Di:
DDPVVVVVVVVVVADWPDPDPDPDDTHDDPVSNVVVVVVVVVVVVVVVVVVVVVVVVVVVVVVVVVVVVVVVVCVVVVNDDDPVVVVVVVVVLVVLLVVLVVCLCVCVVVCPPDDPVVVVVVSVVSVVVSVVVSVVPPDD

Secondary structure (DSSP, 8-state):
--HHHHHHHHHTT---SB---TT-PPB--HHHHHHHHHHHHHHHHHHHHHHHHHHHHHHHHHHHHHHHHHHHHHHHTTSS--HHHHHHHHHHHHHHHHHHHHTGGGGGGGGTT--HHHHHHHHHHHHHHHHHHHHS----

pLDDT: mean 82.3, std 11.2, range [33.91, 94.75]

Mean predicted aligned error: 15.53 Å